Protein AF-A0A2I1HX89-F1 (afdb_monomer)

Sequence (78 aa):
NGLFKDEILSNVKVINHALNYSQWNGPSFGLDLFLHGDNRTRDYDNNYCKQRDYEKKIRDTDDKFLIDDYEVFQIIKL

Structure (mmCIF, N/CA/C/O backbone):
data_AF-A0A2I1HX89-F1
#
_entry.id   AF-A0A2I1HX89-F1
#
loop_
_atom_site.group_PDB
_atom_site.id
_atom_site.type_symbol
_atom_site.label_atom_id
_atom_site.label_alt_id
_atom_site.label_comp_id
_atom_site.label_asym_id
_atom_site.label_entity_id
_atom_site.label_seq_id
_atom_site.pdbx_PDB_ins_code
_atom_site.Cartn_x
_atom_site.Cartn_y
_atom_site.Cartn_z
_atom_site.occupancy
_atom_site.B_iso_or_equiv
_atom_site.auth_seq_id
_atom_site.auth_comp_id
_atom_site.auth_asym_id
_atom_site.auth_atom_id
_atom_site.pdbx_PDB_model_num
ATOM 1 N N . ASN A 1 1 ? -19.791 20.099 -1.261 1.00 49.22 1 ASN A N 1
ATOM 2 C CA . ASN A 1 1 ? -18.808 19.541 -2.215 1.00 49.22 1 ASN A CA 1
ATOM 3 C C . ASN A 1 1 ? -18.835 18.028 -2.124 1.00 49.22 1 ASN A C 1
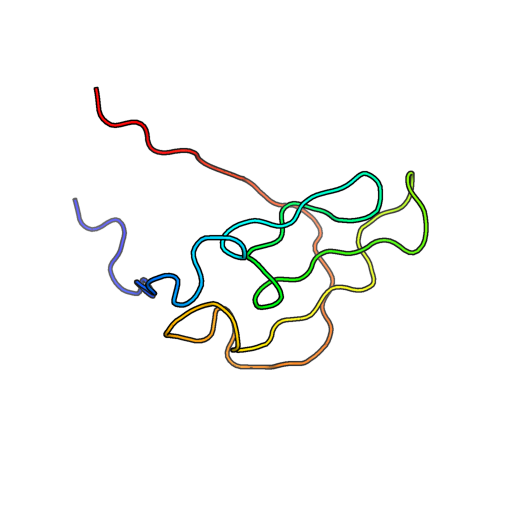ATOM 5 O O . ASN A 1 1 ? -18.153 17.453 -1.294 1.00 49.22 1 ASN A O 1
ATOM 9 N N . GLY A 1 2 ? -19.719 17.401 -2.901 1.00 55.97 2 GLY A N 1
ATOM 10 C CA . GLY A 1 2 ? -19.964 15.956 -2.885 1.00 55.97 2 GLY A CA 1
ATOM 11 C C . GLY A 1 2 ? -18.951 15.159 -3.704 1.00 55.97 2 GLY A C 1
ATOM 12 O O . GLY A 1 2 ? -19.366 14.335 -4.506 1.00 55.97 2 GLY A O 1
ATOM 13 N N . LEU A 1 3 ? -17.652 15.423 -3.529 1.00 61.25 3 LEU A N 1
ATOM 14 C CA . LEU A 1 3 ? -16.582 14.698 -4.233 1.00 61.25 3 LEU A CA 1
ATOM 15 C C . LEU A 1 3 ? -16.447 13.236 -3.774 1.00 61.25 3 LEU A C 1
ATOM 17 O O . LEU A 1 3 ? -15.812 12.441 -4.448 1.00 61.25 3 LEU A O 1
ATOM 21 N N . PHE A 1 4 ? -17.081 12.884 -2.656 1.00 64.69 4 PHE A N 1
ATOM 22 C CA . PHE A 1 4 ? -16.681 11.758 -1.823 1.00 64.69 4 PHE A CA 1
ATOM 23 C C . PHE A 1 4 ? -17.864 10.881 -1.402 1.00 64.69 4 PHE A C 1
ATOM 25 O O . PHE A 1 4 ? -18.039 10.542 -0.233 1.00 64.69 4 PHE A O 1
ATOM 32 N N . LYS A 1 5 ? -18.760 10.592 -2.348 1.00 59.88 5 LYS A N 1
ATOM 33 C CA . LYS A 1 5 ? -20.030 9.920 -2.040 1.00 59.88 5 LYS A CA 1
ATOM 34 C C . LYS A 1 5 ? -19.868 8.457 -1.606 1.00 59.88 5 LYS A C 1
ATOM 36 O O . LYS A 1 5 ? -20.727 7.987 -0.871 1.00 59.88 5 LYS A O 1
ATOM 41 N N . ASP A 1 6 ? -18.753 7.820 -1.971 1.00 71.12 6 ASP A N 1
ATOM 42 C CA . ASP A 1 6 ? -18.466 6.402 -1.706 1.00 71.12 6 ASP A CA 1
ATOM 43 C C . ASP A 1 6 ? -17.067 6.182 -1.093 1.0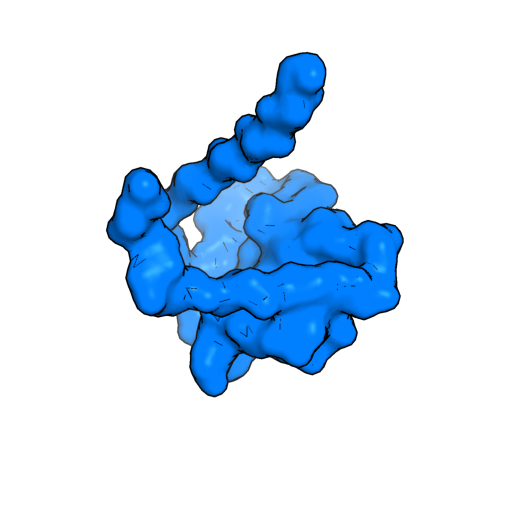0 71.12 6 ASP A C 1
ATOM 45 O O . ASP A 1 6 ? -16.435 5.146 -1.285 1.00 71.12 6 ASP A O 1
ATOM 49 N N . GLU A 1 7 ? -16.541 7.171 -0.366 1.00 76.19 7 GLU A N 1
ATOM 50 C CA . GLU A 1 7 ? -15.191 7.069 0.190 1.00 76.19 7 GLU A CA 1
ATOM 51 C C . GLU A 1 7 ? -15.096 6.215 1.443 1.00 76.19 7 GLU A C 1
ATOM 53 O O . GLU A 1 7 ? -15.896 6.309 2.380 1.00 76.19 7 GLU A O 1
ATOM 58 N N . ILE A 1 8 ? -14.006 5.458 1.513 1.00 81.38 8 ILE A N 1
ATOM 59 C CA . ILE A 1 8 ? -13.622 4.728 2.710 1.00 81.38 8 ILE A CA 1
ATOM 60 C C . ILE A 1 8 ? -12.722 5.628 3.561 1.00 81.38 8 ILE A C 1
ATOM 62 O O . ILE A 1 8 ? -11.511 5.688 3.368 1.00 81.38 8 ILE A O 1
ATOM 66 N N . LEU A 1 9 ? -13.304 6.289 4.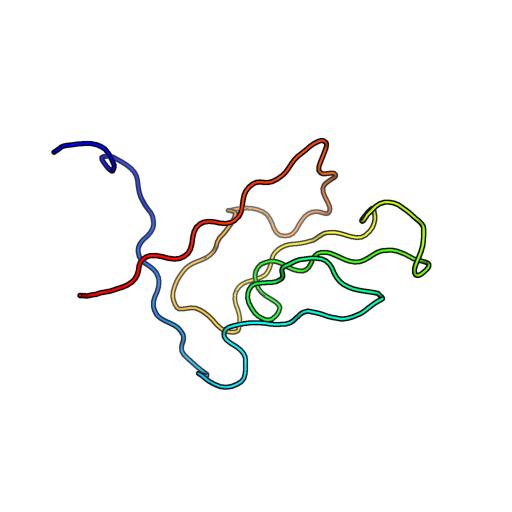565 1.00 87.75 9 LEU A N 1
ATOM 67 C CA . LEU A 1 9 ? -12.519 6.892 5.645 1.00 87.75 9 LEU A CA 1
ATOM 68 C C . LEU A 1 9 ? -12.053 5.796 6.613 1.00 87.75 9 LEU A C 1
ATOM 70 O O . LEU A 1 9 ? -12.885 5.098 7.209 1.00 87.75 9 LEU A O 1
ATOM 74 N N . SER A 1 10 ? -10.736 5.663 6.766 1.00 89.75 10 SER A N 1
ATOM 75 C CA . SER A 1 10 ? -10.073 4.623 7.556 1.00 89.75 10 SER A CA 1
ATOM 76 C C . SER A 1 10 ? -8.942 5.237 8.380 1.00 89.75 10 SER A C 1
ATOM 78 O O . SER A 1 10 ? -7.989 5.764 7.806 1.00 89.75 10 SER A O 1
ATOM 80 N N . ASN A 1 11 ? -9.035 5.208 9.715 1.00 92.38 11 ASN A N 1
ATOM 81 C CA . ASN A 1 11 ? -7.967 5.756 10.553 1.00 92.38 11 ASN A CA 1
ATOM 82 C C . ASN A 1 11 ? -6.796 4.776 10.666 1.00 92.38 11 ASN A C 1
ATOM 84 O O . ASN A 1 11 ? -6.968 3.555 10.610 1.00 92.38 11 ASN A O 1
ATOM 88 N N . VAL A 1 12 ? -5.601 5.326 10.873 1.00 92.56 12 VAL A N 1
ATOM 89 C CA . VAL A 1 12 ? -4.398 4.545 11.166 1.00 92.56 12 VAL A CA 1
ATOM 90 C C . VAL A 1 12 ? -4.472 4.036 12.606 1.00 92.56 12 VAL A C 1
ATOM 92 O O . VAL A 1 12 ? -4.614 4.827 13.536 1.00 92.56 12 VAL A O 1
ATOM 95 N N . LYS A 1 13 ? -4.310 2.728 12.808 1.00 93.12 13 LYS A N 1
ATOM 96 C CA . LYS A 1 13 ? -4.200 2.105 14.137 1.00 93.12 13 LYS A CA 1
ATOM 97 C C . LYS A 1 13 ? -2.810 2.294 14.741 1.00 93.12 13 LYS A C 1
ATOM 99 O O . LYS A 1 13 ? -2.676 2.535 15.937 1.00 93.12 13 LYS A O 1
ATOM 104 N N . VAL A 1 14 ? -1.773 2.166 13.909 1.00 86.38 14 VAL A N 1
ATOM 105 C CA . VAL A 1 14 ? -0.361 2.265 14.303 1.00 86.38 14 VAL A CA 1
ATOM 106 C C . VAL A 1 14 ? 0.302 3.386 13.508 1.00 86.38 14 VAL A C 1
ATOM 108 O O . VAL A 1 14 ? 0.720 3.183 12.374 1.00 86.38 14 VAL A O 1
ATOM 111 N N . ILE A 1 15 ? 0.398 4.583 14.095 1.00 88.56 15 ILE A N 1
ATOM 112 C CA . ILE A 1 15 ? 0.844 5.809 13.398 1.00 88.56 15 ILE A CA 1
ATOM 113 C C . ILE A 1 15 ? 2.199 5.633 12.697 1.00 88.56 15 ILE A C 1
ATOM 115 O O . ILE A 1 15 ? 2.370 6.082 11.567 1.00 88.56 15 ILE A O 1
ATOM 119 N N . ASN A 1 16 ? 3.139 4.919 13.320 1.00 89.88 16 ASN A N 1
ATOM 120 C CA . ASN A 1 16 ? 4.469 4.669 12.750 1.00 89.88 16 ASN A CA 1
ATOM 121 C C . ASN A 1 16 ? 4.437 3.826 11.464 1.00 89.88 16 ASN A C 1
ATOM 123 O O . ASN A 1 16 ? 5.436 3.749 10.760 1.00 89.88 16 ASN A O 1
ATOM 127 N N . HIS A 1 17 ? 3.315 3.164 11.185 1.00 87.06 17 HIS A N 1
ATOM 128 C CA . HIS A 1 17 ? 3.095 2.332 10.009 1.00 87.06 17 HIS A CA 1
ATOM 129 C C . HIS A 1 17 ? 2.157 3.011 9.003 1.00 87.06 17 HIS A C 1
ATOM 131 O O . HIS A 1 17 ? 1.765 2.372 8.038 1.00 87.06 17 HIS A O 1
ATOM 137 N N . ALA A 1 18 ? 1.776 4.280 9.201 1.00 89.62 18 ALA A N 1
ATOM 138 C CA . ALA A 1 18 ? 0.871 4.974 8.282 1.00 89.62 18 ALA A CA 1
ATOM 139 C C . ALA A 1 18 ? 1.424 4.988 6.849 1.00 89.62 18 ALA A C 1
ATOM 141 O O . ALA A 1 18 ? 0.710 4.718 5.890 1.00 89.62 18 ALA A O 1
ATOM 142 N N . LEU A 1 19 ? 2.719 5.269 6.705 1.00 89.75 19 LEU A N 1
ATOM 143 C CA . LEU A 1 19 ? 3.387 5.364 5.415 1.00 89.75 19 LEU A CA 1
ATOM 144 C C . LEU A 1 19 ? 4.629 4.479 5.406 1.00 89.75 19 LEU A C 1
ATOM 146 O O . LEU A 1 19 ? 5.401 4.460 6.362 1.00 89.75 19 LEU A O 1
ATOM 150 N N . ASN A 1 20 ? 4.825 3.768 4.302 1.00 86.50 20 ASN A N 1
ATOM 151 C CA . ASN A 1 20 ? 6.018 2.982 4.034 1.00 86.50 20 ASN A CA 1
ATOM 152 C C . ASN A 1 20 ? 6.461 3.269 2.598 1.00 86.50 20 ASN A C 1
ATOM 154 O O . ASN A 1 20 ? 5.710 3.074 1.651 1.00 86.50 20 ASN A O 1
ATOM 158 N N . TYR A 1 21 ? 7.673 3.767 2.424 1.00 87.12 21 TYR A N 1
ATOM 159 C CA . TYR A 1 21 ? 8.230 4.031 1.104 1.00 87.12 21 TYR A CA 1
ATOM 160 C C . TYR A 1 21 ? 9.741 3.854 1.169 1.00 87.12 21 TYR A C 1
ATOM 162 O O . TYR A 1 21 ? 10.381 4.130 2.185 1.00 87.12 21 TYR A O 1
ATOM 170 N N . SER A 1 22 ? 10.323 3.336 0.094 1.00 87.12 22 SER A N 1
ATOM 171 C CA . SER A 1 22 ? 11.766 3.134 -0.001 1.00 87.12 22 SER A CA 1
ATOM 172 C C . SER A 1 22 ? 12.180 3.049 -1.464 1.00 87.12 22 SER A C 1
ATOM 174 O O . SER A 1 22 ? 11.350 3.029 -2.356 1.00 87.12 22 SER A O 1
ATOM 176 N N . GLN A 1 23 ? 13.471 2.908 -1.737 1.00 84.81 23 GLN A N 1
ATOM 177 C CA . GLN A 1 23 ? 13.947 2.649 -3.101 1.00 84.81 23 GLN A CA 1
ATOM 178 C C . GLN A 1 23 ? 13.424 1.335 -3.727 1.00 84.81 23 GLN A C 1
ATOM 180 O O . GLN A 1 23 ? 13.600 1.140 -4.921 1.00 84.81 23 GLN A O 1
ATOM 185 N N . TRP A 1 24 ? 12.848 0.421 -2.936 1.00 88.38 24 TRP A N 1
ATOM 186 C CA . TRP A 1 24 ? 12.240 -0.831 -3.416 1.00 88.38 24 TRP A CA 1
ATOM 187 C C . TRP A 1 24 ? 10.710 -0.809 -3.343 1.00 88.38 24 TRP A C 1
ATOM 189 O O . TRP A 1 24 ? 10.064 -1.733 -3.828 1.00 88.38 24 TRP A O 1
A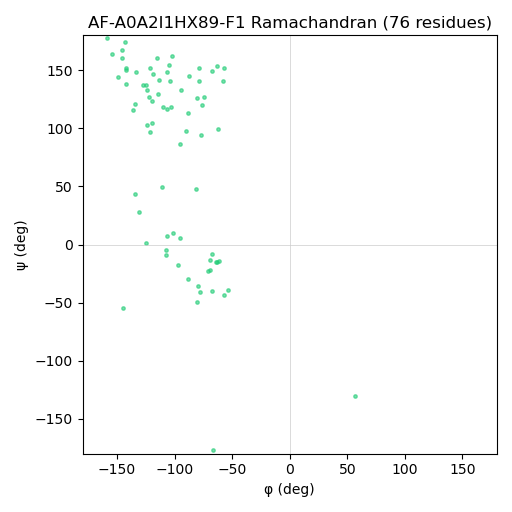TOM 199 N N . ASN A 1 25 ? 10.136 0.215 -2.703 1.00 89.12 25 ASN A N 1
ATOM 200 C CA . ASN A 1 25 ? 8.706 0.289 -2.446 1.00 89.12 25 ASN A CA 1
ATOM 201 C C . ASN A 1 25 ? 8.143 1.584 -3.020 1.00 89.12 25 ASN A C 1
ATOM 203 O O . ASN A 1 25 ? 8.663 2.663 -2.735 1.00 89.12 25 ASN A O 1
ATOM 207 N N . GLY A 1 26 ? 7.032 1.479 -3.738 1.00 88.69 26 GLY A N 1
ATOM 208 C CA . GLY A 1 26 ? 6.222 2.636 -4.089 1.00 88.69 26 GLY A CA 1
ATOM 209 C C . GLY A 1 26 ? 5.572 3.275 -2.855 1.00 88.69 26 GLY A C 1
ATOM 210 O O . GLY A 1 26 ? 5.797 2.831 -1.720 1.00 88.69 26 GLY A O 1
ATOM 211 N N . PRO A 1 27 ? 4.744 4.314 -3.051 1.00 88.44 27 PRO A N 1
ATOM 212 C CA . PRO A 1 27 ? 3.992 4.928 -1.963 1.00 88.44 27 PRO A CA 1
ATOM 213 C C . PRO A 1 27 ? 3.023 3.908 -1.351 1.00 88.44 27 PRO A C 1
ATOM 215 O O . PRO A 1 27 ? 1.951 3.644 -1.889 1.00 88.44 27 PRO A O 1
ATOM 218 N N . SER A 1 28 ? 3.421 3.313 -0.226 1.00 92.12 28 SER A N 1
ATOM 219 C CA . SER A 1 28 ? 2.647 2.287 0.470 1.00 92.12 28 SER A CA 1
ATOM 220 C C . SER A 1 28 ? 1.980 2.876 1.713 1.00 92.12 28 SER A C 1
ATOM 222 O O . SER A 1 28 ? 2.584 3.666 2.446 1.00 92.12 28 SER A O 1
ATOM 224 N N . PHE A 1 29 ? 0.743 2.459 1.978 1.00 91.69 29 PHE A N 1
ATOM 225 C CA . PHE A 1 29 ? 0.017 2.785 3.208 1.00 91.69 29 PHE A CA 1
ATOM 226 C C . PHE A 1 29 ? 0.208 1.630 4.191 1.00 91.69 29 PHE A C 1
ATOM 228 O O . PHE A 1 29 ? -0.550 0.657 4.195 1.00 91.69 29 PHE A O 1
ATOM 235 N N . GLY A 1 30 ? 1.296 1.689 4.959 1.00 89.81 30 GLY A N 1
ATOM 236 C CA . GLY A 1 30 ? 1.742 0.582 5.805 1.00 89.81 30 GLY A CA 1
ATOM 237 C C . GLY A 1 30 ? 1.978 -0.702 5.016 1.00 89.81 30 GLY A C 1
ATOM 238 O O . GLY A 1 30 ? 2.673 -0.695 3.999 1.00 89.81 30 GLY A O 1
ATOM 239 N N . LEU A 1 31 ? 1.418 -1.812 5.499 1.00 90.12 31 LEU A N 1
ATOM 240 C CA . LEU A 1 31 ? 1.292 -3.058 4.730 1.00 90.12 31 LEU A CA 1
ATOM 241 C C . LEU A 1 31 ? -0.116 -3.279 4.157 1.00 90.12 31 LEU A C 1
ATOM 243 O O . LEU A 1 31 ? -0.396 -4.365 3.647 1.00 90.12 31 LEU A O 1
ATOM 247 N N . ASP A 1 32 ? -0.989 -2.274 4.234 1.00 93.44 32 ASP A N 1
ATOM 248 C CA . ASP A 1 32 ? -2.377 -2.391 3.778 1.00 93.44 32 ASP A CA 1
ATOM 249 C C . ASP A 1 32 ? -2.544 -2.042 2.305 1.00 93.44 32 ASP A C 1
ATOM 251 O O . ASP A 1 32 ? -3.385 -2.627 1.625 1.00 93.44 32 ASP A O 1
ATOM 255 N N . LEU A 1 33 ? -1.699 -1.148 1.794 1.00 93.75 33 LEU A N 1
ATOM 256 C CA . LEU A 1 33 ? -1.395 -1.014 0.374 1.00 93.75 33 LEU A CA 1
ATOM 257 C C . LEU A 1 33 ? 0.112 -1.140 0.242 1.00 93.75 33 LEU A C 1
ATOM 259 O O . LEU A 1 33 ? 0.810 -0.191 0.579 1.00 93.75 33 LEU A O 1
ATOM 263 N N . PHE A 1 34 ? 0.606 -2.291 -0.203 1.00 93.81 34 PHE A N 1
ATOM 264 C CA . PHE A 1 34 ? 2.034 -2.528 -0.374 1.00 93.81 34 PHE A CA 1
ATOM 265 C C . PHE A 1 34 ? 2.377 -2.518 -1.858 1.00 93.81 34 PHE A C 1
ATOM 267 O O . PHE A 1 34 ? 1.891 -3.369 -2.603 1.00 93.81 34 PHE A O 1
ATOM 274 N N . LEU A 1 35 ? 3.202 -1.556 -2.270 1.00 93.50 35 LEU A N 1
ATOM 275 C CA . LEU A 1 35 ? 3.698 -1.430 -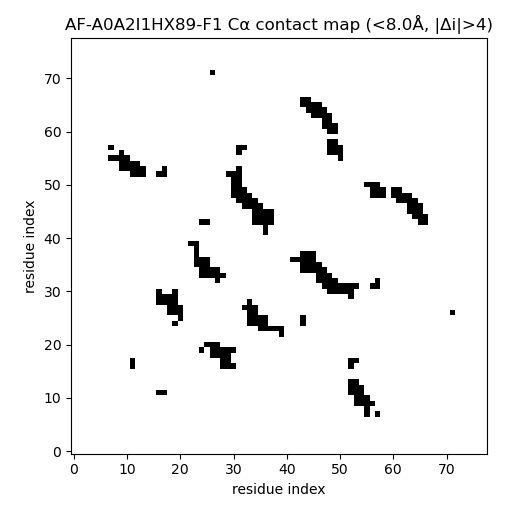3.638 1.00 93.50 35 LEU A CA 1
ATOM 276 C C . LEU A 1 35 ? 5.181 -1.767 -3.648 1.00 93.50 35 LEU A C 1
ATOM 278 O O . LEU A 1 35 ? 5.958 -1.084 -2.981 1.00 93.50 35 LEU A O 1
ATOM 282 N N . HIS A 1 36 ? 5.582 -2.809 -4.369 1.00 91.94 36 HIS A N 1
ATOM 283 C CA . HIS A 1 36 ? 6.950 -3.322 -4.317 1.00 91.94 36 HIS A CA 1
ATOM 284 C C . HIS A 1 36 ? 7.433 -3.785 -5.678 1.00 91.94 36 HIS A C 1
ATOM 286 O O . HIS A 1 36 ? 6.696 -4.442 -6.410 1.00 91.94 36 HIS A O 1
ATOM 292 N N . GLY A 1 37 ? 8.686 -3.453 -5.977 1.00 89.94 37 GLY A N 1
ATOM 293 C CA . GLY A 1 37 ? 9.384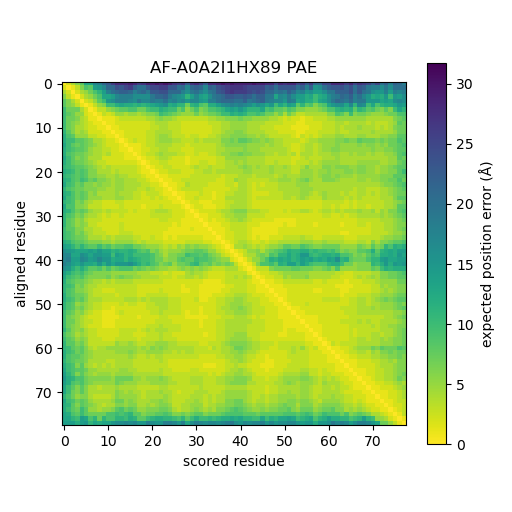 -3.915 -7.167 1.00 89.94 37 GLY A CA 1
ATOM 294 C C . GLY A 1 37 ? 10.537 -4.834 -6.788 1.00 89.94 37 GLY A C 1
ATOM 295 O O . GLY A 1 37 ? 11.279 -4.568 -5.839 1.00 89.94 37 GLY A O 1
ATOM 296 N N . ASP A 1 38 ? 10.735 -5.883 -7.583 1.00 85.56 38 ASP A N 1
ATOM 297 C CA . ASP A 1 38 ? 11.839 -6.837 -7.413 1.00 85.56 38 ASP A CA 1
ATOM 298 C C . ASP A 1 38 ? 13.229 -6.199 -7.594 1.00 85.56 38 ASP A C 1
ATOM 300 O O . ASP A 1 38 ? 14.251 -6.788 -7.233 1.00 85.56 38 ASP A O 1
ATOM 304 N N . ASN A 1 39 ? 13.302 -4.994 -8.168 1.00 81.38 39 ASN A N 1
ATOM 305 C CA . ASN A 1 39 ? 14.495 -4.160 -8.134 1.00 81.38 39 ASN A CA 1
ATOM 306 C C . ASN A 1 39 ? 14.162 -2.663 -8.071 1.00 81.38 39 ASN A C 1
ATOM 308 O O . ASN A 1 39 ? 13.037 -2.245 -8.316 1.00 81.38 39 ASN A O 1
ATOM 312 N N . ARG A 1 40 ? 15.178 -1.847 -7.766 1.00 78.12 40 ARG A N 1
ATOM 313 C CA . ARG A 1 40 ? 15.047 -0.391 -7.559 1.00 78.12 40 ARG A CA 1
ATOM 314 C C . ARG A 1 40 ? 14.688 0.417 -8.812 1.00 78.12 40 ARG A C 1
ATOM 316 O O . ARG A 1 40 ? 14.515 1.625 -8.716 1.00 78.12 40 ARG A O 1
ATOM 323 N N . THR A 1 41 ? 14.695 -0.210 -9.984 1.00 74.19 41 THR A N 1
ATOM 324 C CA . THR A 1 41 ? 14.547 0.455 -11.288 1.00 74.19 41 THR A CA 1
ATOM 325 C C . THR A 1 41 ? 13.404 -0.121 -12.118 1.00 74.19 41 THR A C 1
ATOM 327 O O . THR A 1 41 ? 13.241 0.274 -13.267 1.00 74.19 41 THR A O 1
ATOM 330 N N . ARG A 1 42 ? 12.679 -1.105 -11.585 1.00 76.81 42 ARG A N 1
ATOM 331 C CA . ARG A 1 42 ? 11.548 -1.760 -12.236 1.00 76.81 42 ARG A CA 1
ATOM 332 C C . ARG A 1 42 ? 10.247 -1.233 -11.671 1.00 76.81 42 ARG A C 1
ATOM 334 O O . ARG A 1 42 ? 10.212 -0.663 -10.581 1.00 76.81 42 ARG A O 1
ATOM 341 N N . ASP A 1 43 ? 9.202 -1.491 -12.437 1.00 83.50 43 ASP A N 1
ATOM 342 C CA . ASP A 1 43 ? 7.829 -1.267 -12.035 1.00 83.50 43 ASP A CA 1
ATOM 343 C C . ASP A 1 43 ? 7.514 -2.035 -10.748 1.00 83.50 43 ASP A C 1
ATOM 345 O O . ASP A 1 43 ? 8.107 -3.076 -10.442 1.00 83.50 43 ASP A O 1
ATOM 349 N N . TYR A 1 44 ? 6.569 -1.504 -9.980 1.00 88.88 44 TYR A N 1
ATOM 350 C CA . TYR A 1 44 ? 6.043 -2.187 -8.810 1.00 88.88 44 TYR A CA 1
ATOM 351 C C . TYR A 1 44 ? 5.077 -3.274 -9.293 1.00 88.88 44 TYR A C 1
ATOM 353 O O . TYR A 1 44 ? 3.916 -2.996 -9.585 1.00 88.88 44 TYR A O 1
ATOM 361 N N . ASP A 1 45 ? 5.568 -4.501 -9.444 1.00 89.44 45 ASP A N 1
ATOM 362 C CA . ASP A 1 45 ? 4.831 -5.648 -9.992 1.00 89.44 45 ASP A CA 1
ATOM 363 C C . ASP A 1 45 ? 4.442 -6.686 -8.926 1.00 89.44 45 ASP A C 1
ATOM 365 O O . ASP A 1 45 ? 3.689 -7.626 -9.193 1.00 89.44 45 ASP A O 1
ATOM 369 N N . ASN A 1 46 ? 4.887 -6.488 -7.683 1.00 92.31 46 ASN A N 1
ATOM 370 C CA . ASN A 1 46 ? 4.577 -7.346 -6.546 1.00 92.31 46 ASN A CA 1
ATOM 371 C C . ASN A 1 46 ? 3.672 -6.637 -5.527 1.00 92.31 46 ASN A C 1
ATOM 373 O O . ASN A 1 46 ? 3.946 -6.623 -4.322 1.00 92.31 46 ASN A O 1
ATOM 377 N N . ASN A 1 47 ? 2.585 -6.041 -6.016 1.00 93.88 47 ASN A N 1
ATOM 378 C CA . ASN A 1 47 ? 1.665 -5.273 -5.182 1.00 93.88 47 ASN A CA 1
ATOM 379 C C . ASN A 1 47 ? 0.585 -6.155 -4.567 1.00 93.88 47 ASN A C 1
ATOM 381 O O . ASN A 1 47 ? 0.090 -7.081 -5.211 1.00 93.88 47 ASN A O 1
ATOM 385 N N . TYR A 1 48 ? 0.181 -5.839 -3.340 1.00 94.56 48 TYR A N 1
ATOM 386 C CA . TYR A 1 48 ? -0.947 -6.488 -2.674 1.00 94.56 48 TYR A CA 1
ATOM 387 C C . TYR A 1 48 ? -1.570 -5.577 -1.612 1.00 94.56 48 TYR A C 1
ATOM 389 O O . TYR A 1 48 ? -0.968 -4.592 -1.173 1.00 94.56 48 TYR A O 1
ATOM 397 N N . CYS A 1 49 ? -2.781 -5.931 -1.183 1.00 94.19 49 CYS A N 1
ATOM 398 C CA . CYS A 1 49 ? -3.479 -5.270 -0.086 1.00 94.19 49 CYS A CA 1
ATOM 399 C C . CYS A 1 49 ? -3.762 -6.241 1.055 1.00 94.19 49 CYS A C 1
ATOM 401 O O . CYS A 1 49 ? -3.983 -7.427 0.831 1.00 94.19 49 CYS A O 1
ATOM 403 N N . LYS A 1 50 ? -3.736 -5.728 2.286 1.00 92.50 50 LYS A N 1
ATOM 404 C CA . LYS A 1 50 ? -4.126 -6.439 3.513 1.00 92.50 50 LYS A CA 1
ATOM 405 C C . LYS A 1 50 ? -4.822 -5.453 4.456 1.00 92.50 50 LYS A C 1
ATOM 407 O O . LYS A 1 50 ? -4.914 -4.267 4.160 1.00 92.50 50 LYS A O 1
ATOM 412 N N . GLN A 1 51 ? -5.358 -5.943 5.572 1.00 92.50 51 GLN A N 1
ATOM 413 C CA . GLN A 1 51 ? -5.897 -5.095 6.638 1.00 92.50 51 GLN A CA 1
ATOM 414 C C . GLN A 1 51 ? -5.144 -5.358 7.940 1.00 92.50 51 GLN A C 1
ATOM 416 O O . GLN A 1 51 ? -5.359 -6.374 8.602 1.00 92.50 51 GLN A O 1
ATOM 421 N N . ARG A 1 52 ? -4.270 -4.433 8.318 1.00 92.31 52 ARG A N 1
ATOM 422 C CA . ARG A 1 52 ? -3.344 -4.566 9.438 1.00 92.31 52 ARG A CA 1
ATOM 423 C C . ARG A 1 52 ? -3.133 -3.240 10.153 1.00 92.31 52 ARG A C 1
ATOM 425 O O . ARG A 1 52 ? -3.340 -3.174 11.363 1.00 92.31 52 ARG A O 1
ATOM 432 N N . ASP A 1 53 ? -2.740 -2.206 9.422 1.00 93.69 53 ASP A N 1
ATOM 433 C CA . ASP A 1 53 ? -2.284 -0.931 9.980 1.00 93.69 53 ASP A CA 1
ATOM 434 C C . ASP A 1 53 ? -3.410 0.128 10.016 1.00 93.69 53 ASP A C 1
ATOM 436 O O . ASP A 1 53 ? -3.339 1.076 10.800 1.00 93.69 53 ASP A O 1
ATOM 440 N N . TYR A 1 54 ? -4.488 -0.079 9.256 1.00 93.81 54 TYR A N 1
ATOM 441 C CA . TYR A 1 54 ? -5.676 0.767 9.145 1.00 93.81 54 TYR A CA 1
ATOM 442 C C . TYR A 1 54 ? -6.952 0.069 9.654 1.00 93.81 54 TYR A C 1
ATOM 444 O O . TYR A 1 54 ? -7.036 -1.157 9.804 1.00 93.81 54 TYR A O 1
ATOM 452 N N . GLU A 1 55 ? -7.978 0.857 9.978 1.00 94.38 55 GLU A N 1
ATOM 453 C CA . GLU A 1 55 ? -9.264 0.367 10.495 1.00 94.38 55 GLU A CA 1
ATOM 454 C C . GLU A 1 55 ? -10.072 -0.439 9.483 1.00 94.38 55 GLU A C 1
ATOM 456 O O . GLU A 1 55 ? -10.640 -1.467 9.845 1.00 94.38 55 GLU A O 1
ATOM 461 N N . LYS A 1 56 ? -10.083 -0.012 8.226 1.00 92.44 56 LYS A N 1
ATOM 462 C CA . LYS A 1 56 ? -10.819 -0.613 7.112 1.00 92.44 56 LYS A CA 1
ATOM 463 C C . LYS A 1 56 ? -9.863 -1.026 5.999 1.00 92.44 56 LYS A C 1
ATOM 465 O O . LYS A 1 56 ? -8.812 -0.410 5.826 1.00 92.44 56 LYS A O 1
ATOM 470 N N . LYS A 1 57 ? -10.264 -2.054 5.248 1.00 90.88 57 LYS A N 1
ATOM 471 C CA . LYS A 1 57 ? -9.582 -2.498 4.030 1.00 90.88 57 LYS A CA 1
ATOM 472 C C . LYS A 1 57 ? -9.506 -1.363 3.006 1.00 90.88 57 LYS A C 1
ATOM 474 O O . LYS A 1 57 ? -10.474 -0.628 2.831 1.00 90.88 57 LYS A O 1
ATOM 479 N N . ILE A 1 58 ? -8.366 -1.267 2.323 1.00 90.56 58 ILE A N 1
ATOM 480 C CA . ILE A 1 58 ? -8.179 -0.377 1.166 1.00 90.56 58 I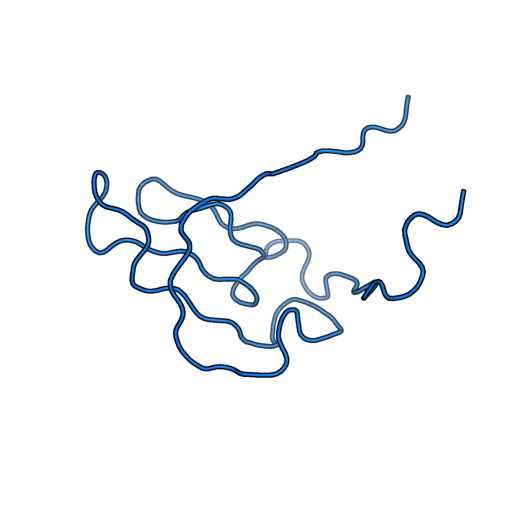LE A CA 1
ATOM 481 C C . ILE A 1 58 ? -8.781 -1.015 -0.098 1.00 90.56 58 ILE A C 1
ATOM 483 O O . ILE A 1 58 ? -9.347 -0.318 -0.935 1.00 90.56 58 ILE A O 1
ATOM 487 N N . ARG A 1 59 ? -8.692 -2.347 -0.221 1.00 90.81 59 ARG A N 1
ATOM 488 C CA . ARG A 1 59 ? -9.313 -3.159 -1.279 1.00 90.81 59 ARG A CA 1
ATOM 489 C C . ARG A 1 59 ? -10.007 -4.370 -0.664 1.00 90.81 59 ARG A C 1
ATOM 491 O O . ARG A 1 59 ? -9.523 -4.915 0.324 1.00 90.81 59 ARG A O 1
ATOM 498 N N . ASP A 1 60 ? -11.096 -4.826 -1.275 1.00 90.62 60 ASP A N 1
ATOM 499 C CA . ASP A 1 60 ? -11.876 -5.959 -0.753 1.00 90.62 60 ASP A CA 1
ATOM 500 C C . ASP A 1 60 ? -11.167 -7.315 -0.898 1.00 90.62 60 ASP A C 1
ATOM 502 O O . ASP A 1 60 ? -11.442 -8.244 -0.134 1.00 90.62 60 ASP A O 1
ATOM 506 N N . THR A 1 61 ? -10.220 -7.411 -1.835 1.00 91.81 61 THR A N 1
ATOM 507 C CA . THR A 1 61 ? -9.383 -8.594 -2.058 1.00 91.81 61 THR A CA 1
ATOM 508 C C . THR A 1 61 ? -7.949 -8.383 -1.573 1.00 91.81 61 THR A C 1
ATOM 510 O O . THR A 1 61 ? -7.409 -7.277 -1.650 1.00 91.81 61 THR A O 1
ATOM 513 N N . ASP A 1 62 ? -7.336 -9.481 -1.132 1.00 91.12 62 ASP A N 1
ATOM 514 C CA . ASP A 1 62 ? -5.922 -9.561 -0.765 1.00 91.12 62 ASP A CA 1
ATOM 515 C C . ASP A 1 62 ? -5.054 -10.079 -1.941 1.00 91.12 62 ASP A C 1
ATOM 517 O O . ASP A 1 62 ? -3.855 -10.330 -1.782 1.00 91.12 62 ASP A O 1
ATOM 521 N N . ASP A 1 63 ? -5.655 -10.258 -3.125 1.00 94.25 63 ASP A N 1
ATOM 522 C CA . ASP A 1 63 ? -4.971 -10.703 -4.339 1.00 94.25 63 ASP A CA 1
ATOM 523 C C . ASP A 1 63 ? -3.901 -9.708 -4.796 1.00 94.25 63 ASP A C 1
ATOM 525 O O . ASP A 1 63 ? -3.985 -8.493 -4.575 1.00 94.25 63 ASP A O 1
ATOM 529 N N . LYS A 1 64 ? -2.901 -10.238 -5.506 1.00 93.56 64 LYS A N 1
ATOM 530 C CA . LYS A 1 64 ? -1.908 -9.400 -6.174 1.00 93.56 64 LYS A CA 1
ATOM 531 C C . LYS A 1 64 ? -2.540 -8.607 -7.309 1.00 93.56 64 LYS A C 1
ATOM 533 O O . LYS A 1 64 ? -3.458 -9.081 -7.978 1.00 93.56 64 LYS A O 1
ATOM 538 N N . PHE A 1 65 ? -2.002 -7.423 -7.560 1.00 92.88 65 PHE A N 1
ATOM 539 C CA . PHE A 1 65 ? -2.461 -6.564 -8.644 1.00 92.88 65 PHE A CA 1
ATOM 540 C C . PHE A 1 65 ? -1.307 -5.773 -9.264 1.00 92.88 65 PHE A C 1
ATOM 542 O O . PHE A 1 65 ? -0.252 -5.593 -8.656 1.00 92.88 65 PHE A O 1
ATOM 549 N N . LEU A 1 66 ? -1.527 -5.292 -10.483 1.00 91.31 66 LEU A N 1
ATOM 550 C CA . LEU A 1 66 ? -0.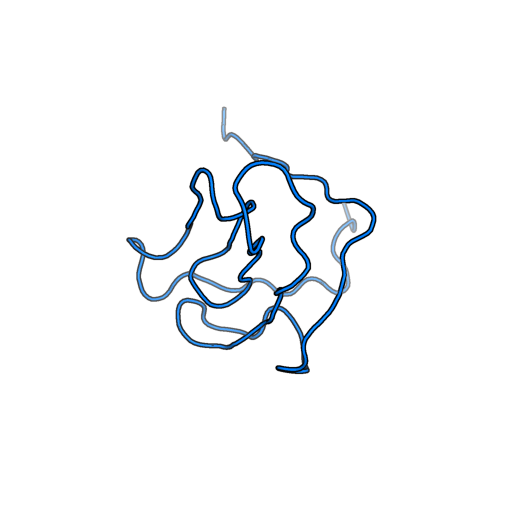621 -4.390 -11.188 1.00 91.31 66 LEU A CA 1
ATOM 551 C C . LEU A 1 66 ? -1.202 -2.975 -11.176 1.00 91.31 66 LEU A C 1
ATOM 553 O O . LEU A 1 66 ? -2.416 -2.799 -11.047 1.00 91.31 66 LEU A O 1
ATOM 557 N N . ILE A 1 67 ? -0.325 -1.983 -11.278 1.00 88.38 67 ILE A N 1
ATOM 558 C CA . ILE A 1 67 ? -0.679 -0.571 -11.401 1.00 88.38 67 ILE A CA 1
ATOM 559 C C . ILE A 1 67 ? -0.039 -0.069 -12.687 1.00 88.38 67 ILE A C 1
ATOM 561 O O . ILE A 1 67 ? 1.172 -0.205 -12.838 1.00 88.38 67 ILE A O 1
ATOM 565 N N . ASP A 1 68 ? -0.842 0.532 -13.560 1.00 87.06 68 ASP A N 1
ATOM 566 C CA . ASP A 1 68 ? -0.320 1.249 -14.724 1.00 87.06 68 ASP A CA 1
ATOM 567 C C . ASP A 1 68 ? 0.151 2.652 -14.308 1.00 87.06 68 ASP A C 1
ATOM 569 O O . ASP A 1 68 ? 1.295 3.012 -14.554 1.00 87.06 68 ASP A O 1
ATOM 573 N N . ASP A 1 69 ? -0.693 3.395 -13.580 1.00 88.12 69 ASP A N 1
ATOM 574 C CA . ASP A 1 69 ? -0.409 4.748 -13.089 1.00 88.12 69 ASP A CA 1
ATOM 575 C C . ASP A 1 69 ? -0.972 4.977 -11.675 1.00 88.12 69 ASP A C 1
ATOM 577 O O . ASP A 1 69 ? -1.982 4.384 -11.280 1.00 88.12 69 ASP A O 1
ATOM 581 N N . TYR A 1 70 ? -0.344 5.873 -10.906 1.00 86.56 70 TYR A N 1
ATOM 582 C CA . TYR A 1 70 ? -0.840 6.316 -9.601 1.00 86.56 70 TYR A CA 1
ATOM 583 C C . TYR A 1 70 ? -0.589 7.810 -9.362 1.00 86.56 70 TYR A C 1
ATOM 585 O O . TYR A 1 70 ? 0.408 8.375 -9.807 1.00 86.56 70 TYR A O 1
ATOM 593 N N . GLU A 1 71 ? -1.466 8.436 -8.576 1.00 88.06 71 GLU A N 1
ATOM 594 C CA . GLU A 1 71 ? -1.350 9.835 -8.157 1.00 88.06 71 GLU A CA 1
ATOM 595 C C . GLU A 1 71 ? -1.397 9.927 -6.625 1.00 88.06 71 GLU A C 1
ATOM 597 O O . GLU A 1 71 ? -2.197 9.256 -5.971 1.00 88.06 71 GLU A O 1
ATOM 602 N N . VAL A 1 72 ? -0.531 10.758 -6.034 1.00 83.81 72 VAL A N 1
ATOM 603 C CA . VAL A 1 72 ? -0.479 10.987 -4.581 1.00 83.81 72 VAL A CA 1
ATOM 604 C C . VAL A 1 72 ? -0.752 12.456 -4.296 1.00 83.81 72 VAL A C 1
ATOM 606 O O . VAL A 1 72 ? -0.030 13.334 -4.765 1.00 83.81 72 VAL A O 1
ATOM 609 N N . PHE A 1 73 ? -1.766 12.719 -3.472 1.00 85.12 73 PHE A N 1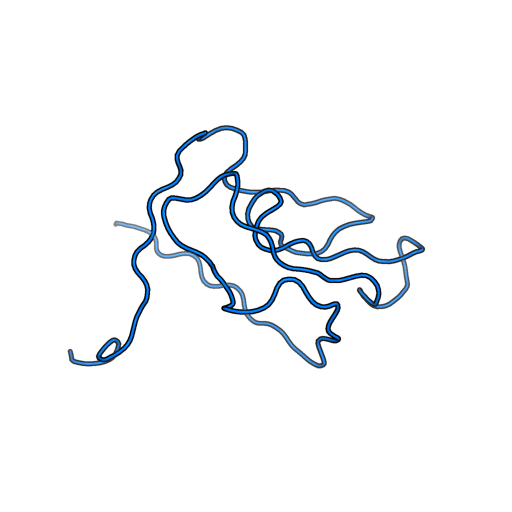
ATOM 610 C CA . PHE A 1 73 ? -2.162 14.067 -3.074 1.00 85.12 73 PHE A CA 1
ATOM 611 C C . PHE A 1 73 ? -1.931 14.274 -1.577 1.00 85.12 73 PHE A C 1
ATOM 613 O O . PHE A 1 73 ? -2.397 13.487 -0.753 1.00 85.12 73 PHE A O 1
ATOM 620 N N . GLN A 1 74 ? -1.248 15.360 -1.210 1.00 81.50 74 GLN A N 1
ATOM 621 C CA . GLN A 1 74 ? -1.105 15.784 0.182 1.00 81.50 74 GLN A CA 1
ATOM 622 C C . GLN A 1 74 ? -2.037 16.965 0.462 1.00 81.50 74 GLN A C 1
ATOM 624 O O . GLN A 1 74 ? -1.889 18.038 -0.120 1.00 81.50 74 GLN A O 1
ATOM 629 N N . ILE A 1 75 ? -2.980 16.784 1.387 1.00 84.31 75 ILE A N 1
ATOM 630 C CA . ILE A 1 75 ? -3.845 17.869 1.857 1.00 84.31 75 ILE A CA 1
ATOM 631 C C . ILE A 1 75 ? -3.151 18.561 3.030 1.00 84.31 75 ILE A C 1
ATOM 633 O O . ILE A 1 75 ? -2.986 17.977 4.100 1.00 84.31 75 ILE A O 1
ATOM 637 N N . ILE A 1 76 ? -2.758 19.816 2.835 1.00 88.38 76 ILE A N 1
ATOM 638 C CA . ILE A 1 76 ? -2.218 20.676 3.890 1.00 88.38 76 ILE A CA 1
ATOM 639 C C . ILE A 1 76 ? -3.339 21.532 4.485 1.00 88.38 76 ILE A C 1
ATOM 641 O O . ILE A 1 76 ? -4.136 22.125 3.758 1.00 88.38 76 ILE A O 1
ATOM 645 N N . LYS A 1 77 ? -3.417 21.592 5.818 1.00 82.44 77 LYS A N 1
ATOM 646 C CA . LYS A 1 77 ? -4.185 22.644 6.494 1.00 82.44 77 LYS A CA 1
ATOM 647 C C . LYS A 1 77 ? -3.309 23.894 6.529 1.00 82.44 77 LYS A C 1
ATOM 649 O O . LYS A 1 77 ? -2.159 23.798 6.952 1.00 82.44 77 LYS A O 1
ATOM 654 N N . LEU A 1 78 ? -3.852 25.002 6.028 1.00 72.31 78 LEU A N 1
ATOM 655 C CA . LEU A 1 78 ? -3.232 26.326 6.098 1.00 72.31 78 LEU A CA 1
ATOM 656 C C . LEU A 1 78 ? -3.243 26.858 7.533 1.00 72.31 78 LEU A C 1
ATOM 658 O O . LEU A 1 78 ? -4.236 26.579 8.246 1.00 72.31 78 LEU A O 1
#

pLDDT: mean 86.48, std 9.11, range [49.22, 94.56]

Mean predicted aligned error: 5.48 Å

Secondary structure (DSSP, 8-state):
--S-TT-----BSSGGGS-EEETTEEEEBTTTEE-B-SSTTS---SBEE-SSSBSS-SSS----B--S----------

Solvent-accessible surface area (backbone atoms only — not comparable to full-atom values): 4915 Å² total; per-residue (Å²): 134,86,87,61,86,84,65,83,87,56,58,64,75,41,72,89,36,46,63,37,70,50,75,46,28,44,92,12,44,26,66,20,38,32,32,24,20,100,41,73,86,54,69,48,67,63,18,35,28,39,73,75,34,39,74,50,63,82,52,99,55,64,60,72,48,78,67,93,78,87,86,86,86,84,88,77,86,131

Radius of gyration: 13.53 Å; Cα contacts (8 Å, |Δi|>4): 134; chains: 1; bounding box: 35×37×29 Å

Organism: NCBI:txid588596

Foldseek 3Di:
DPPDVPDDDKDFPAVVQCFDDDLQWDTARRQQWTFGDPHSPDGRQATFGDPDGIPDHPDPDRDGDHDPDDDDDDDDDD